Protein AF-L8N7C5-F1 (afdb_monomer_lite)

InterPro domains:
  IPR012296 Nuclease, putative, TT1808 [G3DSA:3.90.1570.10] (2-74)

Structure (mmCIF, N/CA/C/O backbone):
data_AF-L8N7C5-F1
#
_entry.id   AF-L8N7C5-F1
#
loop_
_atom_site.group_PDB
_atom_site.id
_atom_site.type_symbol
_atom_site.label_atom_id
_atom_site.label_alt_id
_atom_site.label_comp_id
_atom_site.label_asym_id
_atom_site.label_entity_id
_atom_site.label_seq_id
_atom_site.pdbx_PDB_ins_code
_atom_site.Cartn_x
_atom_site.Cartn_y
_atom_site.Cartn_z
_atom_site.occupancy
_atom_site.B_iso_or_equiv
_atom_site.auth_seq_id
_atom_site.auth_comp_id
_atom_site.auth_asym_id
_atom_site.auth_atom_id
_atom_site.pdbx_PDB_model_num
ATOM 1 N N . MET A 1 1 ? -5.771 22.747 24.031 1.00 38.53 1 MET A N 1
ATOM 2 C CA . MET A 1 1 ? -5.492 21.306 23.859 1.00 38.53 1 MET A CA 1
ATOM 3 C C . MET A 1 1 ? -6.588 20.552 24.599 1.00 38.53 1 MET A C 1
ATOM 5 O O . MET A 1 1 ? -6.545 20.511 25.819 1.00 38.53 1 MET A O 1
ATOM 9 N N . GLN A 1 2 ? -7.639 20.097 23.914 1.00 34.41 2 GLN A N 1
ATOM 10 C CA . GLN A 1 2 ? -8.760 19.405 24.559 1.00 34.41 2 GLN A CA 1
ATOM 11 C C . GLN A 1 2 ? -8.514 17.898 24.446 1.00 34.41 2 GLN A C 1
ATOM 13 O O . GLN A 1 2 ? -8.509 17.354 23.348 1.00 34.41 2 GLN A O 1
ATOM 18 N N . THR A 1 3 ? -8.211 17.242 25.566 1.00 45.47 3 THR A N 1
ATOM 19 C CA . THR A 1 3 ? -7.980 15.795 25.630 1.00 45.47 3 THR A CA 1
ATOM 20 C C . THR A 1 3 ? -9.320 15.090 25.818 1.00 45.47 3 THR A C 1
ATOM 22 O O . THR A 1 3 ? -9.785 14.908 26.944 1.00 45.47 3 THR A O 1
ATOM 25 N N . THR A 1 4 ? -9.978 14.744 24.714 1.00 48.81 4 THR A N 1
ATOM 26 C CA . THR A 1 4 ? -11.166 13.879 24.724 1.00 48.81 4 THR A CA 1
ATOM 27 C C . THR A 1 4 ? -10.745 12.476 25.191 1.00 48.81 4 THR A C 1
ATOM 29 O O . THR A 1 4 ? -9.671 12.025 24.784 1.00 48.81 4 THR A O 1
ATOM 32 N N . PRO A 1 5 ? -11.525 11.774 26.037 1.00 49.72 5 PRO A N 1
ATOM 33 C CA . PRO A 1 5 ? -11.193 10.416 26.463 1.00 49.72 5 PRO A CA 1
ATOM 34 C C . PRO A 1 5 ? -10.983 9.522 25.235 1.00 49.72 5 PRO A C 1
ATOM 36 O O . PRO A 1 5 ? -11.897 9.359 24.426 1.00 49.72 5 PRO A O 1
ATOM 39 N N . LYS A 1 6 ? -9.772 8.983 25.067 1.00 60.75 6 LYS A N 1
ATOM 40 C CA . LYS A 1 6 ? -9.438 8.105 23.944 1.00 60.75 6 LYS A CA 1
ATOM 41 C C . LYS A 1 6 ? -10.109 6.756 24.160 1.00 60.75 6 LYS A C 1
ATOM 43 O O . LYS A 1 6 ? -9.657 5.942 24.960 1.00 60.75 6 LYS A O 1
ATOM 48 N N . GLN A 1 7 ? -11.220 6.542 23.467 1.00 68.56 7 GLN A N 1
ATOM 49 C CA . GLN A 1 7 ? -11.807 5.219 23.349 1.00 68.56 7 GLN A CA 1
ATOM 50 C C . GLN A 1 7 ? -10.819 4.338 22.581 1.00 68.56 7 GLN A C 1
ATOM 52 O O . GLN A 1 7 ? -10.574 4.575 21.400 1.00 68.56 7 GLN A O 1
ATOM 57 N N . LEU A 1 8 ? -1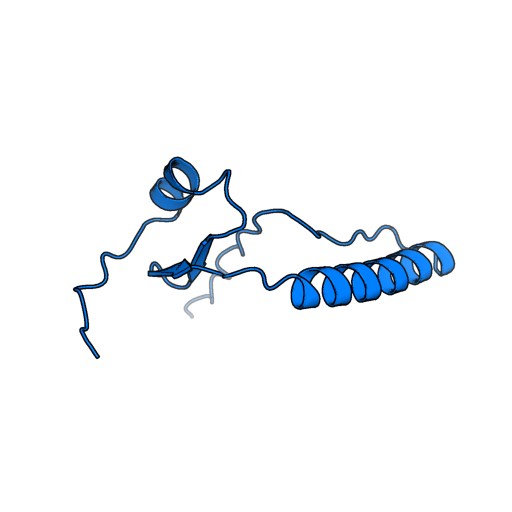0.243 3.349 23.266 1.00 83.06 8 LEU A N 1
ATOM 58 C CA . LEU A 1 8 ? -9.408 2.342 22.624 1.00 83.06 8 LEU A CA 1
ATOM 59 C C . LEU A 1 8 ? -10.286 1.518 21.676 1.00 83.06 8 LEU A C 1
ATOM 61 O O . LEU A 1 8 ? -11.281 0.924 22.096 1.00 83.06 8 LEU A O 1
ATOM 65 N N . LEU A 1 9 ? -9.939 1.527 20.395 1.00 90.38 9 LEU A N 1
ATOM 66 C CA . LEU A 1 9 ? -10.627 0.813 19.331 1.00 90.38 9 LEU A CA 1
ATOM 67 C C . LEU A 1 9 ? -9.961 -0.552 19.126 1.00 90.38 9 LEU A C 1
ATOM 69 O O . LEU A 1 9 ? -8.735 -0.656 19.047 1.00 90.38 9 LEU A O 1
ATOM 73 N N . SER A 1 10 ? -10.764 -1.614 19.054 1.00 90.62 10 SER A N 1
ATOM 74 C CA . SER A 1 10 ? -10.250 -2.941 18.713 1.00 90.62 10 SER A CA 1
ATOM 75 C C . SER A 1 10 ? -9.887 -3.014 17.225 1.00 90.62 10 SER A C 1
ATOM 77 O O . SER A 1 10 ? -10.392 -2.241 16.410 1.00 90.62 10 SER A O 1
ATOM 79 N N . PHE A 1 11 ? -9.025 -3.963 16.853 1.00 87.19 11 PHE A N 1
ATOM 80 C CA . PHE A 1 11 ? -8.693 -4.198 15.445 1.00 87.19 11 PHE A CA 1
ATOM 81 C C . PHE A 1 11 ? -9.942 -4.537 14.617 1.00 87.19 11 PHE A C 1
ATOM 83 O O . PHE A 1 11 ? -10.121 -3.980 13.540 1.00 87.19 11 PHE A O 1
ATOM 90 N N . ASP A 1 12 ? -10.830 -5.391 15.130 1.00 92.31 12 ASP A N 1
ATOM 91 C CA . ASP A 1 12 ? -12.032 -5.808 14.399 1.00 92.31 12 ASP A CA 1
ATOM 92 C C . ASP A 1 12 ? -13.008 -4.637 14.208 1.00 92.31 12 ASP A C 1
ATOM 94 O O . ASP A 1 12 ? -13.526 -4.435 13.108 1.00 92.31 12 ASP A O 1
ATOM 98 N N . ASP A 1 13 ? -13.192 -3.803 15.240 1.00 92.38 13 ASP A N 1
ATOM 99 C CA . ASP A 1 13 ? -14.000 -2.581 15.135 1.00 92.38 13 ASP A CA 1
ATOM 100 C C . ASP A 1 13 ? -13.388 -1.571 14.159 1.00 92.38 13 ASP A C 1
ATOM 102 O O . ASP A 1 13 ? -14.116 -0.870 13.453 1.00 92.38 13 ASP A O 1
ATOM 106 N N . PHE A 1 14 ? -12.056 -1.488 14.113 1.00 90.88 14 PHE A N 1
ATOM 107 C CA . PHE A 1 14 ? -11.348 -0.641 13.164 1.00 90.88 14 PHE A CA 1
ATOM 108 C C . PHE A 1 14 ? -11.576 -1.102 11.726 1.00 90.88 14 PHE A C 1
ATOM 110 O O . PHE A 1 14 ? -11.978 -0.290 10.898 1.00 90.88 14 PHE A O 1
ATOM 117 N N . ILE A 1 15 ? -11.403 -2.394 11.431 1.00 90.38 15 ILE A N 1
ATOM 118 C CA . ILE A 1 15 ? -11.647 -2.931 10.086 1.00 90.38 15 ILE A CA 1
ATOM 119 C C . ILE A 1 15 ? -13.107 -2.724 9.675 1.00 90.38 15 ILE A C 1
ATOM 121 O O . ILE A 1 15 ? -13.362 -2.241 8.576 1.00 90.38 15 ILE A O 1
ATOM 125 N N . ALA A 1 16 ? -14.061 -3.010 10.565 1.00 92.44 16 ALA A N 1
ATOM 126 C CA . ALA A 1 16 ? -15.485 -2.877 10.263 1.00 92.44 16 ALA A CA 1
ATOM 127 C C . ALA A 1 16 ? -15.920 -1.434 9.950 1.00 92.44 16 ALA A C 1
ATOM 129 O O . ALA A 1 16 ? -16.882 -1.232 9.213 1.00 92.44 16 ALA A O 1
ATOM 130 N N . ARG A 1 17 ? -15.248 -0.429 10.529 1.00 90.25 17 ARG A N 1
ATOM 131 C CA . ARG A 1 17 ? -15.629 0.989 10.390 1.00 90.25 17 ARG A CA 1
ATOM 132 C C . ARG A 1 17 ? -14.754 1.775 9.419 1.00 90.25 17 ARG A C 1
ATOM 134 O O . ARG A 1 17 ? -15.235 2.735 8.825 1.00 90.25 17 ARG A O 1
ATOM 141 N N . TYR A 1 18 ? -13.486 1.402 9.289 1.00 89.19 18 TYR A N 1
ATOM 142 C CA . TYR A 1 18 ? -12.463 2.181 8.591 1.00 89.19 18 TYR A CA 1
ATOM 143 C C . TYR A 1 18 ? -11.632 1.354 7.604 1.00 89.19 18 TYR A C 1
ATOM 145 O O . TYR A 1 18 ? -10.792 1.931 6.925 1.00 89.19 18 TYR A O 1
ATOM 153 N N . GLY A 1 19 ? -11.859 0.040 7.479 1.00 83.88 19 GLY A N 1
ATOM 154 C CA . GLY A 1 19 ? -11.043 -0.851 6.641 1.00 83.88 19 GLY A CA 1
ATOM 155 C C . GLY A 1 19 ? -11.017 -0.493 5.150 1.00 83.88 19 GLY A C 1
ATOM 156 O O . GLY A 1 19 ? -10.027 -0.775 4.478 1.00 83.88 19 GLY A O 1
ATOM 157 N N . ASP A 1 20 ? -12.054 0.187 4.657 1.00 84.81 20 ASP A N 1
ATOM 158 C CA . ASP A 1 20 ? -12.145 0.664 3.269 1.00 84.81 20 ASP A CA 1
ATOM 159 C C . ASP A 1 20 ? -11.504 2.050 3.059 1.00 84.81 20 ASP A C 1
ATOM 161 O O . ASP A 1 20 ? -11.468 2.567 1.942 1.00 84.81 20 ASP A O 1
ATOM 165 N N . SER A 1 21 ? -11.000 2.676 4.128 1.00 82.25 21 SER A N 1
ATOM 166 C CA . SER A 1 21 ? -10.397 4.006 4.109 1.00 82.25 21 SER A CA 1
ATOM 167 C C . SER A 1 21 ? -8.914 3.938 4.454 1.00 82.25 21 SER A C 1
ATOM 169 O O . SER A 1 21 ? -8.508 3.513 5.528 1.00 82.25 21 SER A O 1
ATOM 171 N N . ASN A 1 22 ? -8.092 4.464 3.557 1.00 75.12 22 ASN A N 1
ATOM 172 C CA . ASN A 1 22 ? -6.651 4.651 3.742 1.00 75.12 22 ASN A CA 1
ATOM 173 C C . ASN A 1 22 ? -6.297 5.953 4.486 1.00 75.12 22 ASN A C 1
ATOM 175 O O . ASN A 1 22 ? -5.125 6.293 4.613 1.00 75.12 22 ASN A O 1
ATOM 179 N N . ARG A 1 23 ? -7.308 6.674 4.977 1.00 82.81 23 ARG A N 1
ATOM 180 C CA . ARG A 1 23 ? -7.159 7.891 5.780 1.00 82.81 23 ARG A CA 1
ATOM 181 C C . ARG A 1 23 ? -6.871 7.598 7.252 1.00 82.81 23 ARG A C 1
ATOM 183 O O . ARG A 1 23 ? -6.440 8.484 7.973 1.00 82.81 23 ARG A O 1
ATOM 190 N N . TYR A 1 24 ? -7.143 6.386 7.723 1.00 86.31 24 TYR A N 1
ATOM 191 C CA . TYR A 1 24 ? -7.069 6.086 9.146 1.00 86.31 24 TYR A CA 1
ATOM 192 C C . TYR A 1 24 ? -6.051 4.998 9.442 1.00 86.31 24 TYR A C 1
ATOM 194 O O . TYR A 1 24 ? -5.995 3.984 8.751 1.00 86.31 24 TYR A O 1
ATOM 202 N N . GLU A 1 25 ? -5.300 5.188 10.519 1.00 84.50 25 GLU A N 1
ATOM 203 C CA . GLU A 1 25 ? -4.425 4.169 11.090 1.00 84.50 25 GLU A CA 1
ATOM 204 C C . GLU A 1 25 ? -4.839 3.860 12.527 1.00 84.50 25 GLU A C 1
ATOM 206 O O . GLU A 1 25 ? -5.287 4.737 13.266 1.00 84.50 25 GLU A O 1
ATOM 211 N N . LEU A 1 26 ? -4.688 2.596 12.923 1.00 87.12 26 LEU A N 1
ATOM 212 C CA . LEU A 1 26 ? -4.858 2.156 14.303 1.00 87.12 26 LEU A CA 1
ATOM 213 C C . LEU A 1 26 ? -3.479 1.869 14.903 1.00 87.12 26 LEU A C 1
ATOM 215 O O . LEU A 1 26 ? -2.843 0.885 14.526 1.00 87.12 26 LEU A O 1
ATOM 219 N N . ILE A 1 27 ? -3.040 2.691 15.857 1.00 83.25 27 ILE A N 1
ATOM 220 C CA . ILE A 1 27 ? -1.750 2.533 16.546 1.00 83.25 27 ILE A CA 1
ATOM 221 C C . ILE A 1 27 ? -2.034 2.377 18.038 1.00 83.25 27 ILE A C 1
ATOM 223 O O . ILE A 1 27 ? -2.660 3.239 18.645 1.00 83.25 27 ILE A O 1
ATOM 227 N N . ASP A 1 28 ? -1.637 1.242 18.618 1.00 84.00 28 ASP A N 1
ATOM 228 C CA . ASP A 1 28 ? -1.845 0.911 20.039 1.00 84.00 28 ASP A CA 1
ATOM 229 C C . ASP A 1 28 ? -3.298 1.078 20.541 1.00 84.00 28 ASP A C 1
ATOM 231 O O . ASP A 1 28 ? -3.555 1.368 21.708 1.00 84.00 28 ASP A O 1
ATOM 235 N N . GLY A 1 29 ? -4.274 0.850 19.655 1.00 85.50 29 GLY A N 1
ATOM 236 C CA . GLY A 1 29 ? -5.704 0.991 19.950 1.00 85.50 29 GLY A CA 1
ATOM 237 C C . GLY A 1 29 ? -6.244 2.412 19.773 1.00 85.50 29 GLY A C 1
ATOM 238 O O . GLY A 1 29 ? -7.427 2.646 19.996 1.00 85.50 29 GLY A O 1
ATOM 239 N N . GLU A 1 30 ? -5.424 3.365 19.349 1.00 87.88 30 GLU A N 1
ATOM 240 C CA . GLU A 1 30 ? -5.840 4.735 19.072 1.00 87.88 30 GLU A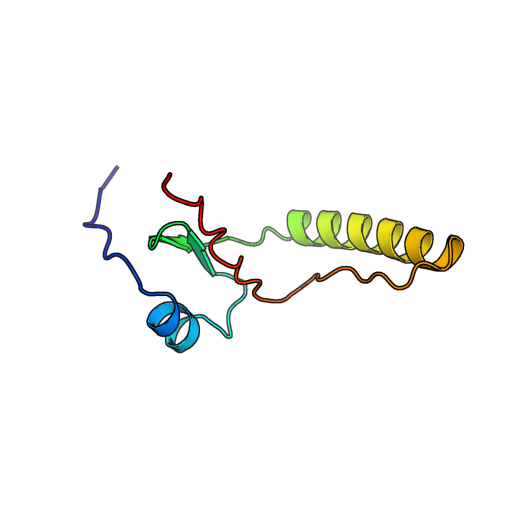 CA 1
ATOM 241 C C . GLU A 1 30 ? -6.021 4.955 17.566 1.00 87.88 30 GLU A C 1
ATOM 243 O O . GLU A 1 30 ? -5.198 4.525 16.757 1.00 87.88 30 GLU A O 1
ATOM 248 N N . LEU A 1 31 ? -7.107 5.635 17.191 1.00 87.31 31 LEU A N 1
ATOM 249 C CA . LEU A 1 31 ? -7.384 6.011 15.807 1.00 87.31 31 LEU A CA 1
ATOM 250 C C . LEU A 1 31 ? -6.633 7.301 15.456 1.00 87.31 31 LEU A C 1
ATOM 252 O O . LEU A 1 31 ? -6.849 8.337 16.089 1.00 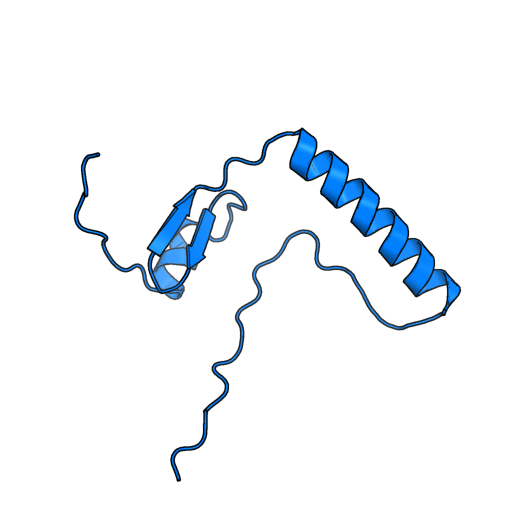87.31 31 LEU A O 1
ATOM 256 N N . PHE A 1 32 ? -5.808 7.248 14.418 1.00 84.50 32 PHE A N 1
ATOM 257 C CA . PHE A 1 32 ? -5.107 8.391 13.848 1.00 84.50 32 PHE A CA 1
ATOM 258 C C . PHE A 1 32 ? -5.737 8.765 12.509 1.00 84.50 32 PHE A C 1
ATOM 260 O O . PHE A 1 32 ? -5.929 7.905 11.653 1.00 84.50 32 PHE A O 1
ATOM 267 N N . ASP A 1 33 ? -6.068 10.046 12.338 1.00 85.31 33 ASP A N 1
ATOM 268 C CA . ASP A 1 33 ? -6.435 10.620 11.041 1.00 85.31 33 ASP A CA 1
ATOM 269 C C . ASP A 1 33 ? -5.143 11.024 10.328 1.00 85.31 33 ASP A C 1
ATOM 271 O O . ASP A 1 33 ? -4.447 11.951 10.749 1.00 85.31 33 ASP A O 1
ATOM 275 N N . LEU A 1 34 ? -4.796 10.280 9.285 1.00 77.19 34 LEU A N 1
ATOM 276 C CA . LEU A 1 34 ? -3.767 10.667 8.345 1.00 77.19 34 LEU A CA 1
ATOM 277 C C . LEU A 1 34 ? -4.401 11.598 7.325 1.00 77.19 34 LEU A C 1
ATOM 279 O O . LEU A 1 34 ? -5.231 11.179 6.526 1.00 77.19 34 LEU A O 1
ATOM 283 N N . GLU A 1 35 ? -3.965 12.850 7.294 1.00 69.69 35 GLU A N 1
ATOM 284 C CA . GLU A 1 35 ? -4.252 13.716 6.159 1.00 69.69 35 GLU A CA 1
ATOM 285 C C . GLU A 1 35 ? -3.219 13.419 5.057 1.00 69.69 35 GLU A C 1
ATOM 287 O O . GLU A 1 35 ? -2.048 13.792 5.202 1.00 69.69 35 GLU A O 1
ATOM 292 N N . PRO A 1 36 ? -3.585 12.723 3.962 1.00 63.56 36 PRO A N 1
ATOM 293 C CA . PRO A 1 36 ? -2.677 12.565 2.842 1.00 63.56 36 PRO A CA 1
ATOM 294 C C . PRO A 1 36 ? -2.497 13.936 2.195 1.00 63.56 36 PRO A C 1
ATOM 296 O O . PRO A 1 36 ? -3.376 14.445 1.501 1.00 63.56 36 PRO A O 1
ATOM 299 N N . THR A 1 37 ? -1.349 14.566 2.424 1.00 69.12 37 THR A N 1
ATOM 300 C CA . THR A 1 37 ? -0.984 15.736 1.628 1.00 69.12 37 THR A CA 1
ATOM 301 C C . THR A 1 37 ? -0.571 15.239 0.242 1.00 69.12 37 THR A C 1
ATOM 303 O O . THR A 1 37 ? 0.149 14.246 0.126 1.00 69.12 37 THR A O 1
ATOM 306 N N . GLY A 1 38 ? -1.017 15.899 -0.832 1.00 71.44 38 GLY A N 1
ATOM 307 C CA . GLY A 1 38 ? -0.722 15.448 -2.204 1.00 71.44 38 GLY A CA 1
ATOM 308 C C . GLY A 1 38 ? 0.778 15.247 -2.477 1.00 71.44 38 GLY A C 1
ATOM 309 O O . GLY A 1 38 ? 1.162 14.333 -3.200 1.00 71.44 38 GLY A O 1
ATOM 310 N N . TYR A 1 39 ? 1.642 16.021 -1.808 1.00 78.00 39 TYR A N 1
ATOM 311 C CA . TYR A 1 39 ? 3.096 15.853 -1.874 1.00 78.00 39 TYR A CA 1
ATOM 312 C C . TYR A 1 39 ? 3.591 14.531 -1.271 1.00 78.00 39 TYR A C 1
ATOM 314 O O . TYR A 1 39 ? 4.545 13.949 -1.782 1.00 78.00 39 TYR A O 1
ATOM 322 N N . HIS A 1 40 ? 2.964 14.025 -0.205 1.00 79.38 40 HIS A N 1
ATOM 323 C CA . HIS A 1 40 ? 3.338 12.728 0.368 1.00 79.38 40 HIS A CA 1
ATOM 324 C C . HIS A 1 40 ? 3.027 11.587 -0.607 1.00 79.38 40 HIS A C 1
ATOM 326 O O . HIS A 1 40 ? 3.810 10.639 -0.706 1.00 79.38 40 HIS A O 1
ATOM 332 N N . GLU A 1 41 ? 1.926 11.685 -1.358 1.00 81.19 41 GLU A N 1
ATOM 333 C CA . GLU A 1 41 ? 1.601 10.709 -2.401 1.00 81.19 41 GLU A CA 1
ATOM 334 C C . GLU A 1 41 ? 2.602 10.767 -3.561 1.00 81.19 41 GLU A C 1
ATOM 336 O O . GLU A 1 41 ? 3.069 9.719 -4.009 1.00 81.19 41 GLU A O 1
ATOM 341 N N . GLU A 1 42 ? 3.002 11.966 -3.998 1.00 86.56 42 GLU A N 1
ATOM 342 C CA . GLU A 1 42 ? 4.001 12.147 -5.061 1.00 86.56 42 GLU A CA 1
ATOM 343 C C . GLU A 1 42 ? 5.365 11.548 -4.675 1.00 86.56 42 GLU A C 1
ATOM 345 O O . GLU A 1 42 ? 5.949 10.763 -5.429 1.00 86.56 42 GLU A O 1
ATOM 350 N N . VAL A 1 43 ? 5.843 11.840 -3.460 1.00 88.56 43 VAL A N 1
ATOM 351 C CA . VAL A 1 43 ? 7.100 11.287 -2.929 1.00 88.56 43 VAL A CA 1
ATOM 352 C C . VAL A 1 43 ? 7.021 9.762 -2.801 1.00 88.56 43 VAL A C 1
ATOM 354 O O . VAL A 1 43 ? 7.945 9.054 -3.213 1.00 88.56 43 VAL A O 1
ATOM 357 N N . SER A 1 44 ? 5.910 9.230 -2.286 1.00 87.56 44 SER A N 1
ATOM 358 C CA . SER A 1 44 ? 5.707 7.782 -2.129 1.00 87.56 44 SER A CA 1
ATOM 359 C C . SER A 1 44 ? 5.649 7.057 -3.477 1.00 87.56 44 SER A C 1
ATOM 361 O O . SER A 1 44 ? 6.226 5.972 -3.629 1.00 87.56 44 SER A O 1
ATOM 363 N N . ALA A 1 45 ? 5.001 7.660 -4.478 1.00 89.12 45 ALA A N 1
ATOM 364 C CA . ALA A 1 45 ? 4.946 7.142 -5.841 1.00 89.12 45 ALA A CA 1
ATOM 365 C C . ALA A 1 45 ? 6.338 7.120 -6.488 1.00 89.12 45 ALA A C 1
ATOM 367 O O . ALA A 1 45 ? 6.728 6.105 -7.079 1.00 89.12 45 ALA A O 1
ATOM 368 N N . PHE A 1 46 ? 7.119 8.192 -6.321 1.00 94.00 46 PHE A N 1
ATOM 369 C CA . PHE A 1 46 ? 8.496 8.259 -6.808 1.00 94.00 46 PHE A CA 1
ATOM 370 C C . PHE A 1 46 ? 9.366 7.153 -6.198 1.00 94.00 46 PHE A C 1
ATOM 372 O O . PHE A 1 46 ? 9.994 6.387 -6.933 1.00 94.00 46 PHE A O 1
ATOM 379 N N . ILE A 1 47 ? 9.365 7.018 -4.868 1.00 94.62 47 ILE A N 1
ATOM 380 C CA . ILE A 1 47 ? 10.162 6.001 -4.166 1.00 94.62 47 ILE A CA 1
ATOM 381 C C . ILE A 1 47 ? 9.755 4.597 -4.617 1.00 94.62 47 ILE A C 1
ATOM 383 O O . ILE A 1 47 ? 10.620 3.805 -4.995 1.00 94.62 47 ILE A O 1
ATOM 387 N N . THR A 1 48 ? 8.451 4.306 -4.644 1.00 94.88 48 THR A N 1
ATOM 388 C CA . THR A 1 48 ? 7.953 2.990 -5.069 1.00 94.88 48 THR A CA 1
ATOM 389 C C . THR A 1 48 ? 8.430 2.648 -6.474 1.00 94.88 48 THR A C 1
ATOM 391 O O . THR A 1 48 ? 8.939 1.554 -6.702 1.00 94.88 48 THR A O 1
ATOM 394 N N . THR A 1 49 ? 8.333 3.599 -7.405 1.00 96.25 49 THR A N 1
ATOM 395 C CA . THR A 1 49 ? 8.752 3.401 -8.798 1.00 96.25 49 THR A CA 1
ATOM 396 C C . THR A 1 49 ? 10.223 2.997 -8.884 1.00 96.25 49 THR A C 1
ATOM 398 O O . THR A 1 49 ? 10.578 2.066 -9.608 1.00 96.25 49 THR A O 1
ATOM 401 N N . LYS A 1 50 ? 11.096 3.666 -8.122 1.00 97.75 50 LYS A N 1
ATOM 402 C CA . LYS A 1 50 ? 12.532 3.356 -8.108 1.00 97.75 50 LYS A CA 1
ATOM 403 C C . LYS A 1 50 ? 12.817 1.990 -7.486 1.00 97.75 50 LYS A C 1
ATOM 405 O O . LYS A 1 50 ? 13.669 1.276 -8.007 1.00 97.75 50 LYS A O 1
ATOM 410 N N . VAL A 1 51 ? 12.112 1.625 -6.415 1.00 96.88 51 VAL A N 1
ATOM 411 C CA . VAL A 1 51 ? 12.269 0.322 -5.754 1.00 96.88 51 VAL A CA 1
ATOM 412 C C . VAL A 1 51 ? 11.810 -0.814 -6.667 1.00 96.88 51 VAL A C 1
ATOM 414 O O . VAL A 1 51 ? 12.577 -1.750 -6.867 1.00 96.88 51 VAL A O 1
ATOM 417 N N . CYS A 1 52 ? 10.626 -0.714 -7.281 1.00 96.69 52 CYS A N 1
ATOM 418 C CA . CYS A 1 52 ? 10.130 -1.726 -8.219 1.00 96.69 52 CYS A CA 1
ATOM 419 C C . CYS A 1 52 ? 11.093 -1.923 -9.396 1.00 96.69 52 CYS A C 1
ATOM 421 O O . CYS A 1 52 ? 11.487 -3.049 -9.679 1.00 96.69 52 CYS A O 1
ATOM 423 N N . ALA A 1 53 ? 11.574 -0.830 -10.001 1.00 97.38 53 ALA A N 1
ATOM 424 C CA . ALA A 1 53 ? 12.544 -0.912 -11.092 1.00 97.38 53 ALA A CA 1
ATOM 425 C C . ALA A 1 53 ? 13.846 -1.625 -10.684 1.00 97.38 53 ALA A C 1
ATOM 427 O O . ALA A 1 53 ? 14.464 -2.296 -11.507 1.00 97.38 53 ALA A O 1
ATOM 428 N N . GLN A 1 54 ? 14.282 -1.477 -9.427 1.00 98.00 54 GLN A N 1
ATOM 429 C CA . GLN A 1 54 ? 15.440 -2.211 -8.921 1.00 98.00 54 GLN A CA 1
ATOM 430 C C . GLN A 1 54 ? 15.118 -3.682 -8.672 1.00 98.00 54 GLN A C 1
ATOM 432 O O . GLN A 1 54 ? 15.899 -4.507 -9.125 1.00 98.00 54 GLN A O 1
ATOM 437 N N . ILE A 1 55 ? 13.992 -4.012 -8.024 1.00 97.75 55 ILE A N 1
ATOM 438 C CA . ILE A 1 55 ? 13.534 -5.400 -7.804 1.00 97.75 55 ILE A CA 1
ATOM 439 C C . ILE A 1 55 ? 13.530 -6.178 -9.124 1.00 97.75 55 ILE A C 1
ATOM 441 O O . ILE A 1 55 ? 14.107 -7.267 -9.189 1.00 97.75 55 ILE A O 1
ATOM 445 N N . ASP A 1 56 ? 12.960 -5.577 -10.171 1.00 96.94 56 ASP A N 1
ATOM 446 C CA . ASP A 1 56 ? 12.914 -6.153 -11.514 1.00 96.94 56 ASP A CA 1
ATOM 447 C C . ASP A 1 56 ? 14.324 -6.337 -12.094 1.00 96.94 56 ASP A C 1
ATOM 449 O O . ASP A 1 56 ? 14.651 -7.403 -12.616 1.00 96.94 56 ASP A O 1
ATOM 453 N N . ALA A 1 57 ? 15.194 -5.328 -11.961 1.00 97.94 57 ALA A N 1
ATOM 454 C CA . ALA A 1 57 ? 16.558 -5.365 -12.493 1.00 97.94 57 ALA A CA 1
ATOM 455 C C . ALA A 1 57 ? 17.435 -6.463 -11.866 1.00 97.94 57 ALA A C 1
ATOM 457 O O . ALA A 1 57 ? 18.334 -6.975 -12.534 1.00 97.94 57 ALA A O 1
ATOM 458 N N . ILE A 1 58 ? 17.185 -6.829 -10.605 1.00 97.88 58 ILE A N 1
ATOM 459 C CA . ILE A 1 58 ? 17.918 -7.890 -9.895 1.00 97.88 58 ILE A CA 1
ATOM 460 C C . ILE A 1 58 ? 17.137 -9.209 -9.789 1.00 97.88 58 ILE A C 1
ATOM 462 O O . ILE A 1 58 ? 17.583 -10.121 -9.095 1.00 97.88 58 ILE A O 1
ATOM 466 N N . ALA A 1 59 ? 15.996 -9.320 -10.480 1.00 96.31 59 ALA A N 1
ATOM 467 C CA . ALA A 1 59 ? 15.146 -10.511 -10.537 1.00 96.31 59 ALA A CA 1
ATOM 468 C C . ALA A 1 59 ? 14.757 -11.083 -9.156 1.00 96.31 59 ALA A C 1
ATOM 470 O O . ALA A 1 59 ? 14.683 -12.302 -8.969 1.00 96.31 59 ALA A O 1
ATOM 471 N N . LEU A 1 60 ? 14.500 -10.212 -8.173 1.00 96.12 60 LEU A N 1
ATOM 472 C CA . LEU A 1 60 ? 13.974 -10.640 -6.877 1.00 96.12 60 LEU A CA 1
ATOM 473 C C . LEU A 1 60 ? 12.459 -10.827 -6.957 1.00 96.12 60 LEU A C 1
ATOM 475 O O . LEU A 1 60 ? 11.743 -9.984 -7.482 1.00 96.12 60 LEU A O 1
ATOM 479 N N . ASN A 1 61 ? 11.949 -11.899 -6.353 1.00 94.62 61 ASN A N 1
ATOM 480 C CA . ASN A 1 61 ? 10.508 -12.137 -6.236 1.00 94.62 61 ASN A CA 1
ATOM 481 C C . ASN A 1 61 ? 9.894 -11.337 -5.071 1.00 94.62 61 ASN A C 1
ATOM 483 O O . ASN A 1 61 ? 9.282 -11.901 -4.162 1.00 94.62 61 ASN A O 1
ATOM 487 N N . TRP A 1 62 ? 10.156 -10.032 -5.033 1.00 94.25 62 TRP A N 1
ATOM 488 C CA . TRP A 1 62 ? 9.651 -9.105 -4.020 1.00 94.25 62 TRP A CA 1
ATOM 489 C C . TRP A 1 62 ? 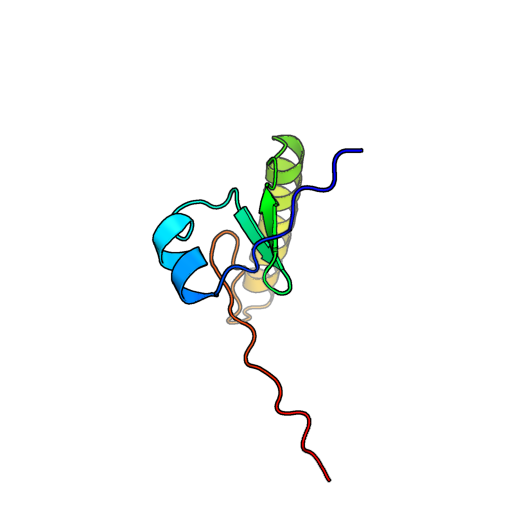8.593 -8.189 -4.634 1.00 94.25 62 TRP A C 1
ATOM 491 O O . TRP A 1 62 ? 8.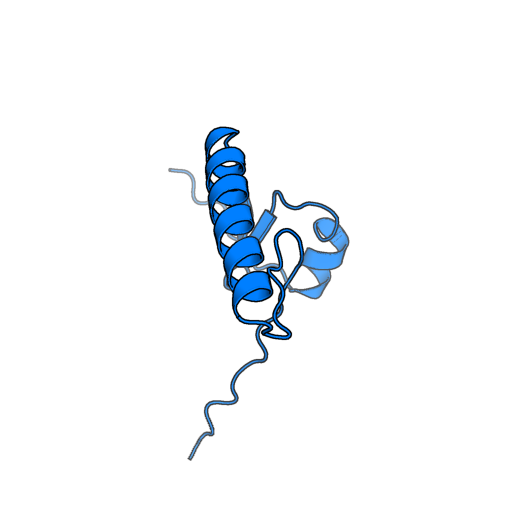548 -7.996 -5.844 1.00 94.25 62 TRP A O 1
ATOM 501 N N . PHE A 1 63 ? 7.741 -7.601 -3.800 1.00 89.44 63 PHE A N 1
ATOM 502 C CA . PHE A 1 63 ? 6.777 -6.592 -4.229 1.00 89.44 63 PHE A CA 1
ATOM 503 C C . PHE A 1 63 ? 6.688 -5.481 -3.185 1.00 89.44 63 PHE A C 1
ATOM 505 O O . PHE A 1 63 ? 6.991 -5.690 -2.009 1.00 89.44 63 PHE A O 1
ATOM 512 N N . VAL A 1 64 ? 6.268 -4.292 -3.616 1.00 91.38 64 VAL A N 1
ATOM 513 C CA . VAL A 1 64 ? 6.038 -3.149 -2.728 1.00 91.38 64 VAL A CA 1
ATOM 514 C C . VAL A 1 64 ? 4.541 -3.024 -2.468 1.00 91.38 64 VAL A C 1
ATOM 516 O O . VAL A 1 64 ? 3.759 -2.801 -3.391 1.00 91.38 64 VAL A O 1
ATOM 519 N N . LEU A 1 65 ? 4.132 -3.153 -1.206 1.00 86.31 65 LEU A N 1
ATOM 520 C CA . LEU A 1 65 ? 2.751 -2.917 -0.793 1.00 86.31 65 LEU A CA 1
ATOM 521 C C . LEU A 1 65 ? 2.509 -1.404 -0.660 1.00 86.31 65 LEU A C 1
ATOM 523 O O . LEU A 1 65 ? 2.845 -0.816 0.361 1.00 86.31 65 LEU A O 1
ATOM 527 N N . GLN A 1 66 ? 1.942 -0.769 -1.690 1.00 77.12 66 GLN A N 1
ATOM 528 C CA . GLN A 1 66 ? 1.627 0.671 -1.649 1.00 77.12 66 GLN A CA 1
ATOM 529 C C . GLN A 1 66 ? 0.342 1.000 -0.890 1.00 77.12 66 GLN A C 1
ATOM 531 O O . GLN A 1 66 ? 0.238 2.057 -0.276 1.00 77.12 66 GLN A O 1
ATOM 536 N N . ARG A 1 67 ? -0.668 0.132 -0.987 1.00 73.25 67 ARG A N 1
ATOM 537 C CA . ARG A 1 67 ? -1.967 0.303 -0.333 1.00 73.25 67 ARG A CA 1
ATOM 538 C C . ARG A 1 67 ? -2.412 -1.061 0.178 1.00 73.25 67 ARG A C 1
ATOM 540 O O . ARG A 1 67 ? -2.552 -1.997 -0.604 1.00 73.25 67 ARG A O 1
ATOM 547 N N . GLY A 1 68 ? -2.587 -1.182 1.487 1.00 69.50 68 GLY A N 1
ATOM 548 C CA . GLY A 1 68 ? -3.011 -2.417 2.135 1.00 69.50 68 GLY A CA 1
ATOM 549 C C . GLY A 1 68 ? -2.775 -2.365 3.637 1.00 69.50 68 GLY A C 1
ATOM 550 O O . GLY A 1 68 ? -1.933 -1.609 4.114 1.00 69.50 68 GLY A O 1
ATOM 551 N N . LEU A 1 69 ? -3.530 -3.168 4.381 1.00 70.69 69 LEU A N 1
ATOM 552 C CA . LEU A 1 69 ? -3.394 -3.274 5.829 1.00 70.69 69 LEU A CA 1
ATOM 553 C C . LEU A 1 69 ? -2.488 -4.458 6.162 1.00 70.69 69 LEU A C 1
ATOM 555 O O . LEU A 1 69 ? -2.777 -5.596 5.790 1.00 70.69 69 LEU A O 1
ATOM 559 N N . LEU A 1 70 ? -1.397 -4.194 6.878 1.00 72.94 70 LEU A N 1
ATOM 560 C CA . LEU A 1 70 ? -0.508 -5.225 7.398 1.00 72.94 70 LEU A CA 1
ATOM 561 C C . LEU A 1 70 ? -0.738 -5.369 8.901 1.00 72.94 70 LEU A C 1
ATOM 563 O O . LEU A 1 70 ? -0.473 -4.451 9.673 1.00 72.94 70 LEU A O 1
ATOM 567 N N . ARG A 1 71 ? -1.186 -6.547 9.335 1.00 73.00 71 ARG A N 1
ATOM 568 C CA . ARG A 1 71 ? -1.229 -6.887 10.757 1.00 73.00 71 ARG A CA 1
ATOM 569 C C . ARG A 1 71 ? 0.074 -7.576 11.135 1.00 73.00 71 ARG A C 1
ATOM 571 O O . ARG A 1 71 ? 0.277 -8.736 10.781 1.00 73.00 71 ARG A O 1
ATOM 578 N N . ALA A 1 72 ? 0.938 -6.884 11.874 1.00 73.31 72 ALA A N 1
ATOM 579 C CA . ALA A 1 72 ? 2.105 -7.522 12.466 1.00 73.31 72 ALA A CA 1
ATOM 580 C C . ALA A 1 72 ? 1.640 -8.637 13.417 1.00 73.31 72 ALA A C 1
ATOM 582 O O . ALA A 1 72 ? 0.845 -8.414 14.335 1.00 73.31 72 ALA A O 1
ATOM 583 N N . SER A 1 73 ? 2.112 -9.860 13.184 1.00 75.81 73 SER A N 1
ATOM 584 C CA . SER A 1 73 ? 1.930 -10.952 14.136 1.00 75.81 73 SER A CA 1
ATOM 585 C C . SER A 1 73 ? 2.586 -10.538 15.448 1.00 75.81 73 SER A C 1
ATOM 587 O O . SER A 1 73 ? 3.743 -10.119 15.439 1.00 75.81 73 SER A O 1
ATOM 589 N N . LYS A 1 74 ? 1.871 -10.651 16.577 1.00 69.44 74 LYS A N 1
ATOM 590 C CA . LYS A 1 74 ? 2.500 -10.493 17.892 1.00 69.44 74 LYS A CA 1
ATOM 591 C C . LYS A 1 74 ? 3.667 -11.476 17.940 1.00 69.44 74 LYS A C 1
ATOM 593 O O . LYS A 1 74 ? 3.437 -12.684 17.949 1.00 69.44 74 LYS A O 1
ATOM 598 N N . ILE A 1 75 ? 4.898 -10.969 17.937 1.00 64.50 75 ILE A N 1
ATOM 599 C CA . ILE A 1 75 ? 6.047 -11.771 18.339 1.00 64.50 75 ILE A CA 1
ATOM 600 C C . ILE A 1 75 ? 5.717 -12.154 19.775 1.00 64.50 75 ILE A C 1
ATOM 602 O O . ILE A 1 75 ? 5.613 -11.283 20.639 1.00 64.50 75 ILE A O 1
ATOM 606 N N . SER A 1 76 ? 5.446 -13.434 20.028 1.00 54.12 76 SER A N 1
ATOM 607 C CA . SER A 1 76 ? 5.442 -13.927 21.393 1.00 54.12 76 SER A CA 1
ATOM 608 C C . SER A 1 76 ? 6.874 -13.757 21.878 1.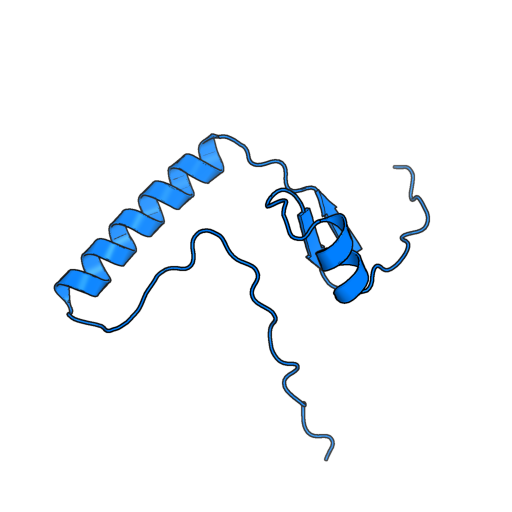00 54.12 76 SER A C 1
ATOM 610 O O . SER A 1 76 ? 7.729 -14.596 21.595 1.00 54.12 76 SER A O 1
ATOM 612 N N . THR A 1 77 ? 7.172 -12.638 22.534 1.00 50.62 77 THR A N 1
ATOM 613 C CA . THR A 1 77 ? 8.351 -12.550 23.383 1.00 50.62 77 THR A CA 1
ATOM 614 C C . THR A 1 77 ? 8.148 -13.648 24.410 1.00 50.62 77 THR A C 1
ATOM 616 O O . THR A 1 77 ? 7.293 -13.527 25.287 1.00 50.62 77 THR A O 1
ATOM 619 N N . GLY A 1 78 ? 8.812 -14.783 24.183 1.00 43.94 78 GLY A N 1
ATOM 620 C CA . GLY A 1 78 ? 8.730 -15.941 25.051 1.00 43.94 78 GLY A CA 1
ATOM 621 C C . GLY A 1 78 ? 9.040 -15.478 26.461 1.00 43.94 78 GLY A C 1
ATOM 622 O O . GLY A 1 78 ? 10.129 -14.969 26.716 1.00 43.94 78 GLY A O 1
ATOM 623 N N . GLN A 1 79 ? 8.061 -15.606 27.351 1.00 41.00 79 GLN A N 1
ATOM 624 C CA . GLN A 1 79 ? 8.366 -15.625 28.765 1.00 41.00 79 GLN A CA 1
ATOM 625 C C . GLN A 1 79 ? 9.212 -16.873 29.012 1.00 41.00 79 GLN A C 1
ATOM 627 O O . GLN A 1 79 ? 8.759 -17.991 28.759 1.00 41.00 79 GLN A O 1
ATOM 632 N N . ILE A 1 80 ? 10.438 -16.644 29.466 1.00 42.59 80 ILE A N 1
ATOM 633 C CA . ILE A 1 80 ? 11.216 -17.569 30.287 1.00 42.59 80 ILE A CA 1
ATOM 634 C C . ILE A 1 80 ? 11.389 -16.895 31.640 1.00 42.59 80 ILE A C 1
ATOM 636 O O . ILE A 1 80 ? 11.623 -15.663 31.636 1.00 42.59 80 ILE A O 1
#

Foldseek 3Di:
DDDDPFDQADPVNCCVPDVVPPQWDQDRSGIDGRDPDVVNVVVLVVVQVVVVVVCVVVVPPDHDCPDDDDDDDPPPPDDD

Radius of gyration: 17.27 Å; chains: 1; bounding box: 34×39×43 Å

Organism: NCBI:txid927668

Secondary structure (DSSP, 8-state):
-------PPPHHHHHHHHTT-TTEEEETTEEEE----HHHHHHHHHHHHHHHHHHHHTT------SS-------------

pLDDT: mean 79.98, std 16.26, range [34.41, 98.0]

Sequence (80 aa):
MQTTPKQLLSFDDFIARYGDSNRYELIDGELFDLEPTGYHEEVSAFITTKVCAQIDAIALNWFVLQRGLLRASKISTGQI